Protein AF-X0SWK0-F1 (afdb_monomer)

Secondary structure (DSSP, 8-state):
----------B---GGGSSS-PEEEE-SS-TT-EEEE-TTS-EEEEPBSS--SS------------TTHHHHHHHHH-------TT-SHHHHHHHHHHHHTS-S-SSHHHHHHHHHHHHHH----HHHHHHHHHHHHHHH-TT--HHHHHHHHHHHHHH---

Nearest PDB structures (foldseek):
  3fpu-assembly1_B  TM=3.105E-01  e=7.445E+00  Homo sapiens

pLDDT: mean 70.03, std 15.37, range [30.55, 89.81]

Structure (mmCIF, N/CA/C/O backbone):
data_AF-X0SWK0-F1
#
_entry.id   AF-X0SWK0-F1
#
loop_
_atom_site.group_PDB
_atom_site.id
_atom_site.type_symbol
_atom_site.label_atom_id
_atom_site.label_alt_id
_atom_site.label_comp_id
_atom_site.label_asym_id
_atom_site.label_entity_id
_atom_site.label_seq_id
_atom_site.pdbx_PDB_ins_code
_atom_site.Cartn_x
_atom_site.Cartn_y
_atom_site.Cartn_z
_atom_site.occupancy
_atom_site.B_iso_or_equiv
_atom_site.auth_seq_id
_atom_site.auth_comp_id
_atom_site.auth_asym_id
_atom_site.auth_atom_id
_atom_site.pdbx_PDB_model_num
ATOM 1 N N . GLY A 1 1 ? 47.632 19.222 -29.794 1.00 33.34 1 GLY A N 1
ATOM 2 C CA . GLY A 1 1 ? 46.436 18.366 -29.851 1.00 33.34 1 GLY A CA 1
ATOM 3 C C . GLY A 1 1 ? 45.983 18.104 -28.437 1.00 33.34 1 GLY A C 1
ATOM 4 O O . GLY A 1 1 ? 46.762 17.556 -27.674 1.00 33.34 1 GLY A O 1
ATOM 5 N N . LEU A 1 2 ? 44.797 18.579 -28.063 1.00 31.80 2 LEU A N 1
ATOM 6 C CA . LEU A 1 2 ? 44.220 18.406 -26.728 1.00 31.80 2 LEU A CA 1
ATOM 7 C C . LEU A 1 2 ? 43.102 17.363 -26.832 1.00 31.80 2 LEU A C 1
ATOM 9 O O . LEU A 1 2 ? 42.040 17.650 -27.375 1.00 31.80 2 LEU A O 1
ATOM 13 N N . ASN A 1 3 ? 43.377 16.149 -26.354 1.00 34.09 3 ASN A N 1
ATOM 14 C CA . ASN A 1 3 ? 42.394 15.078 -26.212 1.00 34.09 3 ASN A CA 1
ATOM 15 C C . ASN A 1 3 ? 41.565 15.332 -24.943 1.00 34.09 3 ASN A C 1
ATOM 17 O O . ASN A 1 3 ? 42.097 15.286 -23.836 1.00 34.09 3 ASN A O 1
ATOM 21 N N . SER A 1 4 ? 40.271 15.615 -25.103 1.00 31.50 4 SER A N 1
ATOM 22 C CA . SER A 1 4 ? 39.288 15.569 -24.012 1.00 31.50 4 SER A CA 1
ATOM 23 C C . SER A 1 4 ? 38.751 14.137 -23.850 1.00 31.50 4 SER A C 1
ATOM 25 O O . SER A 1 4 ? 38.487 13.500 -24.866 1.00 31.50 4 SER A O 1
ATOM 27 N N . PRO A 1 5 ? 38.520 13.634 -22.621 1.00 38.56 5 PRO A N 1
ATOM 28 C CA . PRO A 1 5 ? 38.176 12.231 -22.356 1.00 38.56 5 PRO A CA 1
ATOM 29 C C . PRO A 1 5 ? 36.666 11.934 -22.422 1.00 38.56 5 PRO A C 1
ATOM 31 O 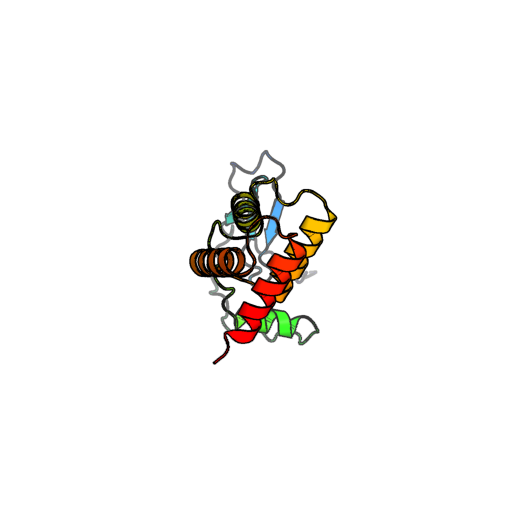O . PRO A 1 5 ? 36.200 10.955 -21.849 1.00 38.56 5 PRO A O 1
ATOM 34 N N . PHE A 1 6 ? 35.875 12.776 -23.089 1.00 39.69 6 PHE A N 1
ATOM 35 C CA . PHE A 1 6 ? 34.457 12.498 -23.298 1.00 39.69 6 PHE A CA 1
ATOM 36 C C . PHE A 1 6 ? 34.298 11.788 -24.633 1.00 39.69 6 PHE A C 1
ATOM 38 O O . PHE A 1 6 ? 34.250 12.441 -25.678 1.00 39.69 6 PHE A O 1
ATOM 45 N N . ASP A 1 7 ? 34.207 10.464 -24.585 1.00 47.84 7 ASP A N 1
ATOM 46 C CA . ASP A 1 7 ? 33.627 9.684 -25.670 1.00 47.84 7 ASP A CA 1
ATOM 47 C C . ASP A 1 7 ? 32.182 10.173 -25.847 1.00 47.84 7 ASP A C 1
ATOM 49 O O . ASP A 1 7 ? 31.281 9.883 -25.053 1.00 47.84 7 ASP A O 1
ATOM 53 N N . LYS A 1 8 ? 31.980 11.086 -26.800 1.00 55.31 8 LYS A N 1
ATOM 54 C CA . LYS A 1 8 ? 30.693 11.750 -27.011 1.00 55.31 8 LYS A CA 1
ATOM 55 C C . LYS A 1 8 ? 29.764 10.756 -27.690 1.00 55.31 8 LYS A C 1
ATOM 57 O O . LYS A 1 8 ? 29.696 10.709 -28.914 1.00 55.31 8 LYS A O 1
ATOM 62 N N . THR A 1 9 ? 29.022 9.991 -26.895 1.00 58.91 9 THR A N 1
ATOM 63 C CA . THR A 1 9 ? 27.891 9.216 -27.408 1.00 58.91 9 THR A CA 1
ATOM 64 C C . THR A 1 9 ? 26.856 10.195 -27.963 1.00 58.91 9 THR A C 1
ATOM 66 O O . THR A 1 9 ? 26.257 10.983 -27.230 1.00 58.91 9 THR A O 1
ATOM 69 N N . LEU A 1 10 ? 26.703 10.209 -29.288 1.00 66.25 10 LEU A N 1
ATOM 70 C CA . LEU A 1 10 ? 25.779 11.096 -29.988 1.00 66.25 10 LEU A CA 1
ATOM 71 C C . LEU A 1 10 ? 24.444 10.381 -30.180 1.00 66.25 10 LEU A C 1
ATOM 73 O O . LEU A 1 10 ? 24.395 9.286 -30.735 1.00 66.25 10 LEU A O 1
ATOM 77 N N . PHE A 1 11 ? 23.355 11.030 -29.783 1.00 64.50 11 PHE A N 1
ATOM 78 C CA . PHE A 1 11 ? 21.995 10.520 -29.943 1.00 64.50 11 PHE A CA 1
ATOM 79 C C . PHE A 1 11 ? 21.250 11.305 -31.016 1.00 64.50 11 PHE A C 1
ATOM 81 O O . PHE A 1 11 ? 21.353 12.533 -31.101 1.00 64.50 11 PHE A O 1
ATOM 88 N N . ARG A 1 12 ? 20.485 10.603 -31.854 1.00 63.78 12 ARG A N 1
ATOM 89 C CA . ARG A 1 12 ? 19.704 11.223 -32.920 1.00 63.78 12 ARG A CA 1
ATOM 90 C C . ARG A 1 12 ? 18.349 11.631 -32.371 1.00 63.78 12 ARG A C 1
ATOM 92 O O . ARG A 1 12 ? 17.453 10.809 -32.202 1.00 63.78 12 ARG A O 1
ATOM 99 N N . VAL A 1 13 ? 18.179 12.929 -32.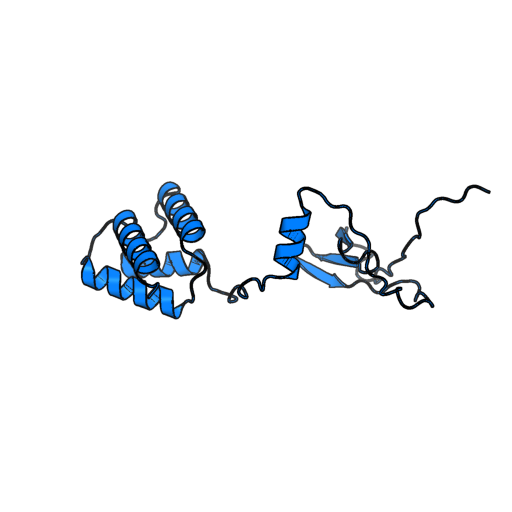159 1.00 63.00 13 VAL A N 1
ATOM 100 C CA . VAL A 1 13 ? 16.875 13.504 -31.826 1.00 63.00 13 VAL A CA 1
ATOM 101 C C . VAL A 1 13 ? 16.015 13.544 -33.092 1.00 63.00 13 VAL A C 1
ATOM 103 O O . VAL A 1 13 ? 16.398 14.131 -34.107 1.00 63.00 13 VAL A O 1
ATOM 106 N N . LEU A 1 14 ? 14.856 12.883 -33.058 1.00 62.72 14 LEU A N 1
ATOM 107 C CA . LEU A 1 14 ? 13.897 12.889 -34.166 1.00 62.72 14 LEU A CA 1
ATOM 108 C C . LEU A 1 14 ? 13.385 14.316 -34.418 1.00 62.72 14 LEU A C 1
ATOM 110 O O . LEU A 1 14 ? 13.149 15.069 -33.476 1.00 62.72 14 LEU A O 1
ATOM 114 N N . LYS A 1 15 ? 13.155 14.677 -35.691 1.00 62.94 15 LYS A N 1
ATOM 115 C CA . LYS A 1 15 ? 12.742 16.040 -36.090 1.00 62.94 15 LYS A CA 1
ATOM 116 C C . LYS A 1 15 ? 11.482 16.537 -35.369 1.00 62.94 15 LYS A C 1
ATOM 118 O O . LYS A 1 15 ? 11.360 17.729 -35.113 1.00 62.94 15 LYS A O 1
ATOM 123 N N . GLN A 1 16 ? 10.593 15.620 -34.988 1.00 64.94 16 GLN A N 1
ATOM 124 C CA . GLN A 1 16 ? 9.379 15.891 -34.208 1.00 64.94 16 GLN A CA 1
ATOM 125 C C . GLN A 1 16 ? 9.644 16.482 -32.808 1.00 64.94 16 GLN A C 1
ATOM 127 O O . GLN A 1 16 ? 8.746 17.054 -32.202 1.00 64.94 16 GLN A O 1
ATOM 132 N N . TYR A 1 17 ? 10.880 16.383 -32.312 1.00 61.06 17 TYR A N 1
ATOM 133 C CA . TYR A 1 17 ? 11.306 16.859 -30.996 1.00 61.06 17 TYR A CA 1
ATOM 134 C C . TYR A 1 17 ? 12.260 18.064 -31.058 1.00 61.06 17 TYR A C 1
ATOM 136 O O . TYR A 1 17 ? 12.816 18.443 -30.034 1.00 61.06 17 TYR A O 1
ATOM 144 N N . LEU A 1 18 ? 12.446 18.682 -32.234 1.00 58.28 18 LEU A N 1
ATOM 145 C CA . LEU A 1 18 ? 13.312 19.861 -32.409 1.00 58.28 18 LEU A CA 1
ATOM 146 C C . LEU A 1 18 ? 12.663 21.186 -31.967 1.00 58.28 18 LEU A C 1
ATOM 148 O O . LEU A 1 18 ? 13.380 22.137 -31.676 1.00 58.28 18 LEU A O 1
ATOM 152 N N . ALA A 1 19 ? 11.329 21.267 -31.948 1.00 54.88 19 ALA A N 1
ATOM 153 C CA . ALA A 1 19 ? 10.586 22.498 -31.656 1.00 54.88 19 ALA A CA 1
ATOM 154 C C . ALA A 1 19 ? 10.174 22.680 -30.175 1.00 54.88 19 ALA A C 1
ATOM 156 O O . ALA A 1 19 ? 10.233 23.812 -29.689 1.00 54.88 19 ALA A O 1
ATOM 157 N N . PRO A 1 20 ? 9.776 21.638 -29.415 1.00 61.81 20 PRO A N 1
ATOM 158 C CA . PRO A 1 20 ? 9.547 21.792 -27.978 1.00 61.81 20 PRO A CA 1
ATOM 159 C C . PRO A 1 20 ? 10.859 21.699 -27.172 1.00 61.81 20 PRO A C 1
ATOM 161 O O . PRO A 1 20 ? 11.781 20.979 -27.543 1.00 61.81 20 PRO A O 1
ATOM 164 N N . LYS A 1 21 ? 10.944 22.385 -26.018 1.00 58.75 21 LYS A N 1
ATOM 165 C CA . LYS A 1 21 ? 12.010 22.149 -25.022 1.00 58.75 21 LYS A CA 1
ATOM 166 C C . LYS A 1 21 ? 11.836 20.747 -24.432 1.00 58.75 21 LYS A C 1
ATOM 168 O O . LYS A 1 21 ? 11.026 20.551 -23.529 1.00 58.75 21 LYS A O 1
ATOM 173 N N . VAL A 1 22 ? 12.588 19.781 -24.944 1.00 65.38 22 VAL A N 1
ATOM 174 C CA . VAL A 1 22 ? 12.552 18.390 -24.483 1.00 65.38 22 VAL A CA 1
ATOM 175 C C . VAL A 1 22 ? 13.644 18.143 -23.445 1.00 65.38 22 VAL A C 1
ATOM 177 O O . VAL A 1 22 ? 14.771 18.614 -23.592 1.00 65.38 22 VAL A O 1
ATOM 180 N N . ARG A 1 23 ? 13.316 17.408 -22.377 1.00 66.38 23 ARG A N 1
ATOM 181 C CA . ARG A 1 23 ? 14.301 16.962 -21.385 1.00 66.38 23 ARG A CA 1
ATOM 182 C C . ARG A 1 23 ? 14.843 15.604 -21.810 1.00 66.38 23 ARG A C 1
ATOM 184 O O . ARG A 1 23 ? 14.071 14.667 -21.985 1.00 66.38 23 ARG A O 1
ATOM 191 N N . VAL A 1 24 ? 16.156 15.507 -21.974 1.00 68.44 24 VAL A N 1
ATOM 192 C CA . VAL A 1 24 ? 16.845 14.246 -22.268 1.00 68.44 24 VAL A CA 1
ATOM 193 C C . VAL A 1 24 ? 17.435 13.709 -20.971 1.00 68.44 24 VAL A C 1
ATOM 195 O O . VAL A 1 24 ? 17.999 14.472 -20.187 1.00 68.44 24 VAL A O 1
ATOM 198 N N . THR A 1 25 ? 17.291 12.411 -20.740 1.00 68.12 25 THR A N 1
ATOM 199 C CA . THR A 1 25 ? 17.871 11.704 -19.596 1.00 68.12 25 THR A CA 1
ATOM 200 C C . THR A 1 25 ? 18.698 10.536 -20.105 1.00 68.12 25 THR A C 1
ATOM 202 O O . THR A 1 25 ? 18.231 9.787 -20.959 1.00 68.12 25 THR A O 1
ATOM 205 N N . ILE A 1 26 ? 19.917 10.395 -19.595 1.00 69.00 26 ILE A N 1
ATOM 206 C CA . ILE A 1 26 ? 20.808 9.270 -19.893 1.00 69.00 26 ILE A CA 1
ATOM 207 C C . ILE A 1 26 ? 20.587 8.219 -18.808 1.00 69.00 26 ILE A C 1
ATOM 209 O O . ILE A 1 26 ? 20.412 8.589 -17.643 1.00 69.00 26 ILE A O 1
ATOM 213 N N . ASP A 1 27 ? 20.551 6.947 -19.189 1.00 65.00 27 ASP A N 1
ATOM 214 C CA . ASP A 1 27 ? 20.510 5.856 -18.224 1.00 65.00 27 ASP A CA 1
ATOM 215 C C . ASP A 1 27 ? 21.818 5.850 -17.404 1.00 65.00 27 ASP A C 1
ATOM 217 O O . ASP A 1 27 ? 22.908 5.822 -17.983 1.00 65.00 27 ASP A O 1
ATOM 221 N N . PRO A 1 28 ? 21.754 5.939 -16.064 1.00 58.84 28 PRO A N 1
ATOM 222 C CA . PRO A 1 28 ? 22.950 5.893 -15.231 1.00 58.84 28 PRO A CA 1
ATOM 223 C C . PRO A 1 28 ? 23.671 4.532 -15.269 1.00 58.84 28 PRO A C 1
ATOM 225 O O . PRO A 1 28 ? 24.883 4.504 -15.045 1.00 58.84 28 PRO A O 1
ATOM 228 N N . GLU A 1 29 ? 22.966 3.429 -15.555 1.00 60.38 29 GLU A N 1
ATOM 229 C CA . GLU A 1 29 ? 23.549 2.082 -15.671 1.00 60.38 29 GLU A CA 1
ATOM 230 C C . GLU A 1 29 ? 24.217 1.889 -17.043 1.00 60.38 29 GLU A C 1
ATOM 232 O O . GLU A 1 29 ? 25.322 1.343 -17.123 1.00 60.38 29 GLU A O 1
ATOM 237 N N . ASP A 1 30 ? 23.592 2.402 -18.110 1.00 64.75 30 ASP A N 1
ATOM 238 C CA . ASP A 1 30 ? 24.105 2.342 -19.482 1.00 64.75 30 ASP A CA 1
ATOM 239 C C . ASP A 1 30 ? 24.217 3.738 -20.130 1.00 64.75 30 ASP A C 1
ATOM 241 O O . ASP A 1 30 ? 23.264 4.239 -20.736 1.00 64.75 30 ASP A O 1
ATOM 245 N N . PRO A 1 31 ? 25.413 4.355 -20.102 1.00 65.31 31 PRO A N 1
ATOM 246 C CA . PRO A 1 31 ? 25.663 5.652 -20.728 1.00 65.31 31 PRO A CA 1
ATOM 247 C C . PRO A 1 31 ? 25.383 5.696 -22.240 1.00 65.31 31 PRO A C 1
ATOM 249 O O . PRO A 1 31 ? 25.324 6.787 -22.817 1.00 65.31 31 PRO A O 1
ATOM 252 N N . HIS A 1 32 ? 25.227 4.539 -22.895 1.00 63.78 32 HIS A N 1
ATOM 253 C CA . HIS A 1 32 ? 24.894 4.429 -24.314 1.00 63.78 32 HIS A CA 1
ATOM 254 C C . HIS A 1 32 ? 23.391 4.393 -24.594 1.00 63.78 32 HIS A C 1
ATOM 256 O O . HIS A 1 32 ? 22.989 4.393 -25.760 1.00 63.78 32 HIS A O 1
ATOM 262 N N . THR A 1 33 ? 22.564 4.451 -23.552 1.00 64.00 33 THR A N 1
ATOM 263 C CA . THR A 1 33 ? 21.111 4.492 -23.661 1.00 64.00 33 THR A CA 1
ATOM 264 C C . THR A 1 33 ? 20.592 5.841 -23.162 1.00 64.00 33 THR A C 1
ATOM 266 O O . THR A 1 33 ? 20.760 6.223 -22.005 1.00 64.00 33 THR A O 1
ATOM 269 N N . ALA A 1 34 ? 19.945 6.602 -24.049 1.00 69.62 34 ALA A N 1
ATOM 270 C CA . ALA A 1 34 ? 19.311 7.871 -23.700 1.00 69.62 34 ALA A CA 1
ATOM 271 C C . ALA A 1 34 ? 17.820 7.848 -24.016 1.00 69.62 34 ALA A C 1
ATOM 273 O O . ALA A 1 34 ? 17.367 7.236 -24.982 1.00 69.62 34 ALA A O 1
ATOM 274 N N . PHE A 1 35 ? 17.061 8.588 -23.218 1.00 74.12 35 PHE A N 1
ATOM 275 C CA . PHE A 1 35 ? 15.618 8.712 -23.330 1.00 74.12 35 PHE A CA 1
ATOM 276 C C . PHE A 1 35 ? 15.211 10.179 -23.431 1.00 74.12 35 PHE A C 1
ATOM 278 O O . PHE A 1 35 ? 15.793 11.067 -22.804 1.00 74.12 35 PHE A O 1
ATOM 285 N N . ILE A 1 36 ? 14.154 10.431 -24.193 1.00 74.19 36 ILE A N 1
ATOM 286 C CA . ILE A 1 36 ? 13.375 11.659 -24.111 1.00 74.19 36 ILE A CA 1
ATOM 287 C C . ILE A 1 36 ? 12.347 11.500 -22.993 1.00 74.19 36 ILE A C 1
ATOM 289 O O . ILE A 1 36 ? 11.496 10.612 -23.050 1.00 74.19 36 ILE A O 1
ATOM 293 N N . LYS A 1 37 ? 12.381 12.409 -22.018 1.00 71.44 37 LYS A N 1
ATOM 294 C CA . LYS A 1 37 ? 11.358 12.544 -20.984 1.00 71.44 37 LYS A CA 1
ATOM 295 C C . LYS A 1 37 ? 10.285 13.526 -21.439 1.00 71.44 37 LYS A C 1
ATOM 297 O O . LYS A 1 37 ? 10.523 14.734 -21.535 1.00 71.44 37 LYS A O 1
ATOM 302 N N . HIS A 1 38 ? 9.094 13.000 -21.691 1.00 69.56 38 HIS A N 1
ATOM 303 C CA . HIS A 1 38 ? 7.911 13.793 -22.001 1.00 69.56 38 HIS A CA 1
ATOM 304 C C . HIS A 1 38 ? 7.271 14.364 -20.722 1.00 69.56 38 HIS A C 1
ATOM 306 O O . HIS A 1 38 ? 7.500 13.882 -19.611 1.00 69.56 38 HIS A O 1
ATOM 312 N N . THR A 1 39 ? 6.447 15.404 -20.868 1.00 60.97 39 THR A N 1
ATOM 313 C CA . THR A 1 39 ? 5.715 16.047 -19.758 1.00 60.97 39 THR A CA 1
ATOM 314 C C . THR A 1 39 ? 4.662 15.140 -19.115 1.00 60.97 39 THR A C 1
ATOM 316 O O . THR A 1 39 ? 4.301 15.357 -17.965 1.00 60.97 39 THR A O 1
ATOM 319 N N . ASN A 1 40 ? 4.213 14.104 -19.824 1.00 66.38 40 ASN A N 1
ATOM 320 C CA . ASN A 1 40 ? 3.285 13.069 -19.358 1.00 66.38 40 ASN A CA 1
ATOM 321 C C . ASN A 1 40 ? 4.002 11.860 -18.719 1.00 66.38 40 ASN A C 1
ATOM 323 O O . ASN A 1 40 ? 3.441 10.768 -18.674 1.00 66.38 40 ASN A O 1
ATOM 327 N N . SER A 1 41 ? 5.263 12.021 -18.305 1.00 60.38 41 SER A N 1
ATOM 328 C CA . SER A 1 41 ? 6.098 10.960 -17.719 1.00 60.38 41 SER A CA 1
ATOM 329 C C . SER A 1 41 ? 6.407 9.773 -18.643 1.00 60.38 41 SER A C 1
ATOM 331 O O . SER A 1 41 ? 6.992 8.795 -18.190 1.00 60.38 41 SER A O 1
ATOM 333 N N . THR A 1 42 ? 6.078 9.848 -19.938 1.00 65.69 42 THR A N 1
ATOM 334 C CA . THR A 1 42 ? 6.470 8.823 -20.917 1.00 65.69 42 THR A CA 1
ATOM 335 C C . THR A 1 42 ? 7.949 8.980 -21.280 1.00 65.69 42 THR A C 1
ATOM 337 O O . THR A 1 42 ? 8.433 10.102 -21.468 1.00 65.69 42 THR A O 1
ATOM 340 N N . LEU A 1 43 ? 8.667 7.859 -21.376 1.00 68.69 43 LEU A N 1
ATOM 341 C CA . LEU A 1 43 ? 10.062 7.798 -21.809 1.00 68.69 43 LEU A CA 1
ATOM 342 C C . LEU A 1 43 ? 10.124 7.218 -23.221 1.00 68.69 43 LEU A C 1
ATOM 344 O O . LEU A 1 43 ? 9.724 6.078 -23.438 1.00 68.69 43 LEU A O 1
ATOM 348 N N . THR A 1 44 ? 10.636 7.994 -24.175 1.00 69.25 44 THR A N 1
ATOM 349 C CA . THR A 1 44 ? 10.853 7.515 -25.548 1.00 69.25 44 THR A CA 1
ATOM 350 C C . THR A 1 44 ? 12.349 7.286 -25.762 1.00 69.25 44 THR A C 1
ATOM 352 O O . THR A 1 44 ? 13.111 8.246 -25.611 1.00 69.25 44 THR A O 1
ATOM 355 N N . PRO A 1 45 ? 12.805 6.066 -26.103 1.00 71.12 45 PRO A N 1
ATOM 356 C CA . PRO A 1 45 ? 14.222 5.798 -26.325 1.00 71.12 45 PRO A CA 1
ATOM 357 C C . PRO A 1 45 ? 14.742 6.584 -27.530 1.00 71.12 45 PRO A C 1
ATOM 359 O O . PRO A 1 45 ? 14.087 6.676 -28.573 1.00 71.12 45 PRO A O 1
ATOM 362 N N . LEU A 1 46 ? 15.930 7.164 -27.381 1.00 66.81 46 LEU A N 1
ATOM 363 C CA . LEU A 1 46 ? 16.630 7.850 -28.453 1.00 66.81 46 LEU A CA 1
ATOM 364 C C . LEU A 1 46 ? 17.538 6.867 -29.191 1.00 66.81 46 LEU A C 1
ATOM 366 O O . LEU A 1 46 ? 18.417 6.269 -28.570 1.00 66.81 46 LEU A O 1
ATOM 3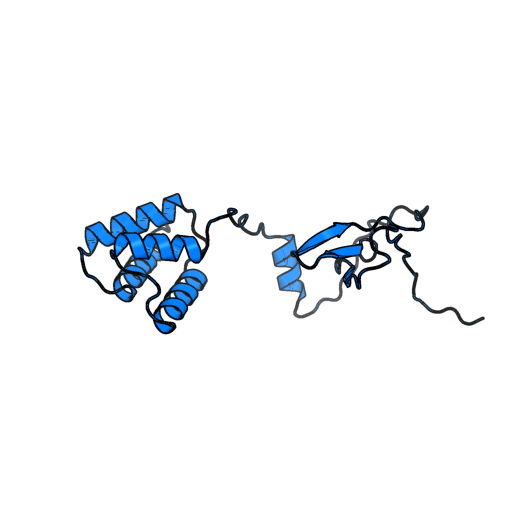70 N N . PRO A 1 47 ? 17.397 6.735 -30.518 1.00 64.12 47 PRO A N 1
ATOM 371 C CA . PRO A 1 47 ? 18.355 5.969 -31.292 1.00 64.12 47 PRO A CA 1
ATOM 372 C C . PRO A 1 47 ? 19.717 6.674 -31.283 1.00 64.12 47 PRO A C 1
ATOM 374 O O . PRO A 1 47 ? 19.804 7.902 -31.393 1.00 64.12 47 PRO A O 1
ATOM 377 N N . LEU A 1 48 ? 20.791 5.894 -31.195 1.00 59.78 48 LEU A N 1
ATOM 378 C CA . LEU A 1 48 ? 22.155 6.392 -31.365 1.00 59.78 48 LEU A CA 1
ATOM 379 C C . LEU A 1 48 ? 22.316 7.014 -32.764 1.00 59.78 48 LEU A C 1
ATOM 381 O O . LEU A 1 48 ? 21.854 6.466 -33.765 1.00 59.78 48 LEU A O 1
ATOM 385 N N . ALA A 1 49 ? 22.942 8.190 -32.837 1.00 56.12 49 ALA A N 1
ATOM 386 C CA . ALA A 1 49 ? 23.199 8.897 -34.096 1.00 56.12 49 ALA A CA 1
ATOM 387 C C . ALA A 1 49 ? 24.334 8.268 -34.903 1.00 56.12 49 ALA A C 1
ATOM 389 O O . ALA A 1 49 ? 24.367 8.400 -36.124 1.00 56.12 49 ALA A O 1
ATOM 390 N N . VAL A 1 50 ? 25.245 7.591 -34.214 1.00 54.81 50 VAL A N 1
ATOM 391 C CA . VAL A 1 50 ? 26.336 6.823 -34.799 1.00 54.81 50 VAL A CA 1
ATOM 392 C C . VAL A 1 50 ? 26.174 5.416 -34.260 1.00 54.81 50 VAL A C 1
ATOM 394 O O . VAL A 1 50 ? 26.114 5.243 -33.049 1.00 54.81 50 VAL A O 1
ATOM 397 N N . THR A 1 51 ? 26.056 4.420 -35.133 1.00 53.88 51 THR A N 1
ATOM 398 C CA . THR A 1 51 ? 26.100 3.019 -34.711 1.00 53.88 51 THR A CA 1
ATOM 399 C C . THR A 1 51 ? 27.552 2.715 -34.347 1.00 53.88 51 THR A C 1
ATOM 401 O O . THR A 1 51 ? 28.391 2.726 -35.251 1.00 53.88 51 THR A O 1
ATOM 404 N N . PRO A 1 52 ? 27.907 2.517 -33.065 1.00 53.41 52 PRO A N 1
ATOM 405 C CA . PRO A 1 52 ? 29.270 2.142 -32.735 1.00 53.41 52 PRO A CA 1
ATOM 406 C C . PRO A 1 52 ? 29.542 0.757 -33.336 1.00 53.41 52 PRO A C 1
ATOM 408 O O . PRO A 1 52 ? 28.801 -0.193 -33.100 1.00 53.41 52 PRO A O 1
ATOM 411 N N . THR A 1 53 ? 30.595 0.642 -34.147 1.00 48.59 53 THR A N 1
ATOM 412 C CA . THR A 1 53 ? 31.029 -0.621 -34.780 1.00 48.59 53 THR A CA 1
ATOM 413 C C . THR A 1 53 ? 31.536 -1.642 -33.752 1.00 48.59 53 THR A C 1
ATOM 415 O O . THR A 1 53 ? 31.761 -2.803 -34.078 1.00 48.59 53 THR A O 1
ATOM 418 N N . GLN A 1 54 ? 31.725 -1.215 -32.503 1.00 48.53 54 GLN A N 1
ATOM 419 C CA . GLN A 1 54 ? 32.128 -2.053 -31.386 1.00 48.53 54 GLN A CA 1
ATOM 420 C C . GLN A 1 54 ? 30.901 -2.428 -30.558 1.00 48.53 54 GLN A C 1
ATOM 422 O O . GLN A 1 54 ? 30.260 -1.577 -29.943 1.00 48.53 54 GLN A O 1
ATOM 427 N N . THR A 1 55 ? 30.593 -3.724 -30.529 1.00 47.22 55 THR A N 1
ATOM 428 C CA . THR A 1 55 ? 29.778 -4.326 -29.471 1.00 47.22 55 THR A CA 1
ATOM 429 C C . THR A 1 55 ? 30.348 -3.894 -28.117 1.00 47.22 55 THR A C 1
ATOM 431 O O . THR A 1 55 ? 31.562 -4.033 -27.938 1.00 47.22 55 THR A O 1
ATOM 434 N N . PRO A 1 56 ? 29.525 -3.381 -27.181 1.00 49.78 56 PRO A N 1
ATOM 435 C CA . PRO A 1 56 ? 29.999 -2.998 -25.858 1.00 49.78 56 PRO A CA 1
ATOM 436 C C . PRO A 1 56 ? 30.695 -4.193 -25.218 1.00 49.78 56 PRO A C 1
ATOM 438 O O . PRO A 1 56 ? 30.148 -5.302 -25.209 1.00 49.78 56 PRO A O 1
ATOM 441 N N . ASP A 1 57 ? 31.911 -3.978 -24.730 1.00 49.44 57 ASP A N 1
ATOM 442 C CA . ASP A 1 57 ? 32.640 -4.999 -23.999 1.00 49.44 57 ASP A CA 1
ATOM 443 C C . ASP A 1 57 ? 31.834 -5.343 -22.737 1.00 49.44 57 ASP A C 1
ATOM 445 O O . ASP A 1 57 ? 31.637 -4.504 -21.860 1.00 49.44 57 ASP A O 1
ATOM 449 N N . LYS A 1 58 ? 31.309 -6.572 -22.670 1.00 48.84 58 LYS A N 1
ATOM 450 C CA . LYS A 1 58 ? 30.572 -7.115 -21.513 1.00 48.84 58 LYS A CA 1
ATOM 451 C C . LYS A 1 58 ? 31.525 -7.515 -20.379 1.00 48.84 58 LYS A C 1
ATOM 453 O O . LYS A 1 58 ? 31.216 -8.417 -19.598 1.00 48.84 58 LYS A O 1
ATOM 458 N N . SER A 1 59 ? 32.709 -6.917 -20.312 1.00 48.81 59 SER A N 1
ATOM 459 C CA . SER A 1 59 ? 33.624 -7.161 -19.210 1.00 48.81 59 SER A CA 1
ATOM 460 C C . SER A 1 59 ? 32.973 -6.672 -17.904 1.00 48.81 59 SER A C 1
ATOM 462 O O . SER A 1 59 ? 32.304 -5.634 -17.898 1.00 48.81 59 SER A O 1
ATOM 464 N N . PRO A 1 60 ? 33.086 -7.429 -16.793 1.00 52.66 60 PRO A N 1
ATOM 465 C CA . PRO A 1 60 ? 32.517 -7.024 -15.514 1.00 52.66 60 PRO A CA 1
ATOM 466 C C . PRO A 1 60 ? 33.063 -5.651 -15.124 1.00 52.66 60 PRO A C 1
ATOM 468 O O . PRO A 1 60 ? 34.260 -5.486 -14.880 1.00 52.66 60 PRO A O 1
ATOM 471 N N . ARG A 1 61 ? 32.183 -4.650 -15.104 1.00 56.97 61 ARG A N 1
ATOM 472 C CA . ARG A 1 61 ? 32.531 -3.289 -14.712 1.00 56.97 61 ARG A CA 1
ATOM 473 C C . ARG A 1 61 ? 32.948 -3.317 -13.244 1.00 56.97 61 ARG A C 1
ATOM 475 O O . ARG A 1 61 ? 32.174 -3.732 -12.387 1.00 56.97 61 ARG A O 1
ATOM 482 N N . VAL A 1 62 ? 34.177 -2.897 -12.950 1.00 58.69 62 VAL A N 1
ATOM 483 C CA . VAL A 1 62 ? 34.638 -2.736 -11.566 1.00 58.69 62 VAL A CA 1
ATOM 484 C C . VAL A 1 62 ? 33.984 -1.474 -11.015 1.00 58.69 62 VAL A C 1
ATOM 486 O O . VAL A 1 62 ? 34.387 -0.358 -11.346 1.00 58.69 62 VAL A O 1
ATOM 489 N N . GLU A 1 63 ? 32.926 -1.649 -10.233 1.00 63.06 63 GLU A N 1
ATOM 490 C CA . GLU A 1 63 ? 32.186 -0.538 -9.646 1.00 63.06 63 GLU A CA 1
ATOM 491 C C . GLU A 1 63 ? 32.831 -0.062 -8.340 1.00 63.06 63 GLU A C 1
ATOM 493 O O . GLU A 1 63 ? 33.333 -0.872 -7.554 1.00 63.06 63 GLU A O 1
ATOM 498 N N . PRO A 1 64 ? 32.849 1.258 -8.090 1.00 62.28 64 PRO A N 1
ATOM 499 C CA . PRO A 1 64 ? 33.360 1.791 -6.841 1.00 62.28 64 PRO A CA 1
ATOM 500 C C . PRO A 1 64 ? 32.447 1.370 -5.688 1.00 62.28 64 PRO A C 1
ATOM 502 O O . PRO A 1 64 ? 31.273 1.735 -5.640 1.00 62.28 64 PRO A O 1
ATOM 505 N N . VAL A 1 65 ? 33.013 0.636 -4.731 1.00 69.75 65 VAL A N 1
ATOM 506 C CA . VAL A 1 65 ? 32.314 0.251 -3.504 1.00 69.75 65 VAL A CA 1
ATOM 507 C C . VAL A 1 65 ? 32.094 1.499 -2.654 1.00 69.75 65 VAL A C 1
ATOM 509 O O . VAL A 1 65 ? 33.027 2.076 -2.097 1.00 69.75 65 VAL A O 1
ATOM 512 N N . GLY A 1 66 ? 30.842 1.926 -2.567 1.00 78.25 66 GLY A N 1
ATOM 513 C CA . GLY A 1 66 ? 30.392 3.037 -1.742 1.00 78.25 66 GLY A CA 1
ATOM 514 C C . GLY A 1 66 ? 29.121 2.727 -0.946 1.00 78.25 66 GLY A C 1
ATOM 515 O O . GLY A 1 66 ? 28.571 1.627 -1.032 1.00 78.25 66 GLY A O 1
ATOM 516 N N . PRO A 1 67 ? 28.599 3.715 -0.202 1.00 74.75 67 PRO A N 1
ATOM 517 C CA . PRO A 1 67 ? 27.400 3.560 0.629 1.00 74.75 67 PRO A CA 1
ATOM 518 C C . PRO A 1 67 ? 26.137 3.154 -0.146 1.00 74.75 67 PRO A C 1
ATOM 520 O O . PRO A 1 67 ? 25.184 2.664 0.447 1.00 74.75 67 PRO A O 1
ATOM 523 N N . LEU A 1 68 ? 26.125 3.370 -1.466 1.00 73.19 68 LEU A N 1
ATOM 524 C CA . LEU A 1 68 ? 25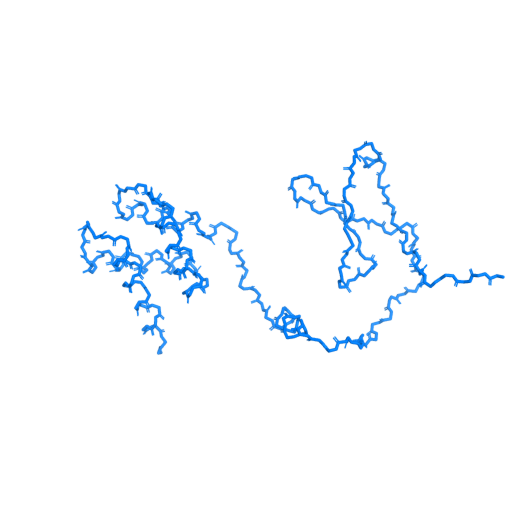.002 3.060 -2.354 1.00 73.19 68 LEU A CA 1
ATOM 525 C C . LEU A 1 68 ? 25.097 1.671 -3.007 1.00 73.19 68 LEU A C 1
ATOM 527 O O . LEU A 1 68 ? 24.100 1.196 -3.537 1.00 73.19 68 LEU A O 1
ATOM 531 N N . THR A 1 69 ? 26.250 0.999 -2.929 1.00 76.50 69 THR A N 1
ATOM 532 C CA . THR A 1 69 ? 26.451 -0.359 -3.480 1.00 76.50 69 THR A CA 1
ATOM 533 C C . THR A 1 69 ? 25.449 -1.366 -2.918 1.00 76.50 69 THR A C 1
ATOM 535 O O . THR A 1 69 ? 24.838 -2.065 -3.709 1.00 76.50 69 THR A O 1
ATOM 538 N N . PRO A 1 70 ? 25.146 -1.391 -1.602 1.00 74.00 70 PRO A N 1
ATOM 539 C CA . PRO A 1 70 ? 24.157 -2.328 -1.066 1.00 74.00 70 PRO A CA 1
ATOM 540 C C . PRO A 1 70 ? 22.738 -2.098 -1.603 1.00 74.00 70 PRO A C 1
ATOM 542 O O . PRO A 1 70 ? 21.982 -3.049 -1.760 1.00 74.00 70 PRO A O 1
ATOM 545 N N . LEU A 1 71 ? 22.368 -0.843 -1.895 1.00 70.00 71 LEU A N 1
ATOM 546 C CA . LEU A 1 71 ? 21.084 -0.518 -2.528 1.00 70.00 71 LEU A CA 1
ATOM 547 C C . LEU A 1 71 ? 21.052 -0.976 -3.986 1.00 70.00 71 LEU A C 1
ATOM 549 O O . LEU A 1 71 ? 20.033 -1.484 -4.445 1.00 70.00 71 LEU A O 1
ATOM 553 N N . LEU A 1 72 ? 22.164 -0.803 -4.697 1.00 70.06 72 LEU A N 1
ATOM 554 C CA . LEU A 1 72 ? 22.330 -1.246 -6.076 1.00 70.06 72 LEU A CA 1
ATOM 555 C C . LEU A 1 72 ? 22.311 -2.779 -6.174 1.00 70.06 72 LEU A C 1
ATOM 557 O O . LEU A 1 72 ? 21.603 -3.329 -7.009 1.00 70.06 72 LEU A O 1
ATOM 561 N N . ASP A 1 73 ? 23.016 -3.466 -5.278 1.00 70.62 73 ASP A N 1
ATOM 562 C CA . ASP A 1 73 ? 23.056 -4.926 -5.182 1.00 70.62 73 ASP A CA 1
ATOM 563 C C . ASP A 1 73 ? 21.688 -5.490 -4.792 1.00 70.62 73 ASP A C 1
ATOM 565 O O . ASP A 1 73 ? 21.235 -6.475 -5.372 1.00 70.62 73 ASP A O 1
ATOM 569 N N . ALA A 1 74 ? 20.983 -4.831 -3.865 1.00 69.06 74 ALA A N 1
ATOM 570 C CA . ALA A 1 74 ? 19.603 -5.168 -3.541 1.00 69.06 74 ALA A CA 1
ATOM 571 C C . ALA A 1 74 ? 18.680 -4.951 -4.745 1.00 69.06 74 ALA A C 1
ATOM 573 O O . ALA A 1 74 ? 17.851 -5.799 -5.027 1.00 69.06 74 ALA A O 1
ATOM 574 N N . TYR A 1 75 ? 18.829 -3.870 -5.508 1.00 65.31 75 TYR A N 1
ATOM 575 C CA . TYR A 1 75 ? 18.054 -3.665 -6.734 1.00 65.31 75 TYR A CA 1
ATOM 576 C C . TYR A 1 75 ? 18.365 -4.720 -7.812 1.00 65.31 75 TYR A C 1
ATOM 578 O O . TYR A 1 75 ? 17.458 -5.225 -8.468 1.00 65.31 75 TYR A O 1
ATOM 586 N N . ARG A 1 76 ? 19.636 -5.107 -7.961 1.00 71.06 76 ARG A N 1
ATOM 587 C CA . ARG A 1 76 ? 20.093 -6.124 -8.921 1.00 71.06 76 ARG A CA 1
ATOM 588 C C . ARG A 1 76 ? 19.781 -7.564 -8.485 1.00 71.06 76 ARG A C 1
ATOM 590 O O . ARG A 1 76 ? 19.776 -8.454 -9.332 1.00 71.06 76 ARG A O 1
ATOM 597 N N . GLY A 1 77 ? 19.518 -7.797 -7.195 1.00 62.50 77 GLY A N 1
ATOM 598 C CA . GLY A 1 77 ? 19.232 -9.109 -6.595 1.00 62.50 77 GLY A CA 1
ATOM 599 C C . GLY A 1 77 ? 17.818 -9.289 -6.024 1.00 62.50 77 GLY A C 1
ATOM 600 O O . GLY A 1 77 ? 17.464 -10.400 -5.632 1.00 62.50 77 GLY A O 1
ATOM 601 N N . CYS A 1 78 ? 16.991 -8.243 -5.994 1.00 47.47 78 CYS A N 1
ATOM 602 C CA . CYS A 1 78 ? 15.607 -8.297 -5.530 1.00 47.47 78 CYS A CA 1
ATOM 603 C C . CYS A 1 78 ? 14.656 -8.005 -6.689 1.00 47.47 78 CYS A C 1
ATOM 605 O O . CYS A 1 78 ? 14.694 -6.941 -7.304 1.00 47.47 78 CYS A O 1
ATOM 607 N N . SER A 1 79 ? 13.713 -8.918 -6.922 1.00 49.81 79 SER A N 1
ATOM 608 C CA . SER A 1 79 ? 12.477 -8.544 -7.602 1.00 49.81 79 SER A CA 1
ATOM 609 C C . SER A 1 79 ? 11.756 -7.542 -6.711 1.00 49.81 79 SER A C 1
ATOM 611 O O . SER A 1 79 ? 11.293 -7.903 -5.628 1.00 49.81 79 SER A O 1
ATOM 613 N N . LEU A 1 80 ? 11.638 -6.290 -7.160 1.00 52.19 80 LEU A N 1
ATOM 614 C CA . LEU A 1 80 ? 10.535 -5.457 -6.695 1.00 52.1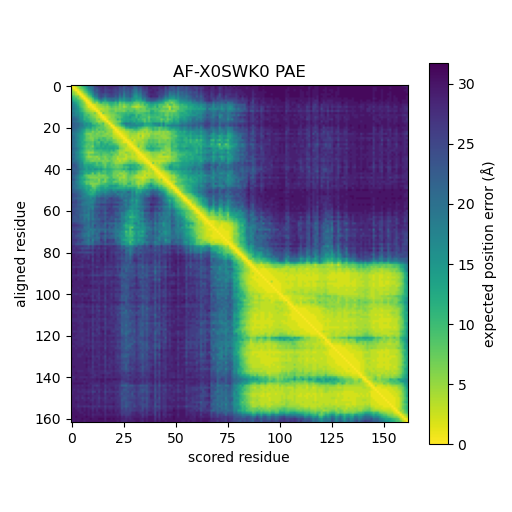9 80 LEU A CA 1
ATOM 615 C C . LEU A 1 80 ? 9.276 -6.310 -6.904 1.00 52.19 80 LEU A C 1
ATOM 617 O O . LEU A 1 80 ? 9.074 -6.757 -8.039 1.00 52.19 80 LEU A O 1
ATOM 621 N N . PRO A 1 81 ? 8.468 -6.610 -5.865 1.00 48.22 81 PRO A N 1
ATOM 622 C CA . PRO A 1 81 ? 7.163 -7.197 -6.111 1.00 48.22 81 PRO A CA 1
ATOM 623 C C . PRO A 1 81 ? 6.520 -6.270 -7.124 1.00 48.22 81 PRO A C 1
ATOM 625 O O . PRO A 1 81 ? 6.464 -5.060 -6.882 1.00 48.22 81 PRO A O 1
ATOM 628 N N . GLN A 1 82 ? 6.209 -6.816 -8.304 1.00 44.03 82 GLN A N 1
ATOM 629 C CA . GLN A 1 82 ? 5.683 -6.033 -9.407 1.00 44.03 82 GLN A CA 1
ATOM 630 C C . GLN A 1 82 ? 4.567 -5.199 -8.793 1.00 44.03 82 GLN A C 1
ATOM 632 O O . GLN A 1 82 ? 3.641 -5.779 -8.223 1.00 44.03 82 GLN A O 1
ATOM 637 N N . ALA A 1 83 ? 4.722 -3.870 -8.774 1.00 44.53 83 ALA A N 1
ATOM 638 C CA . ALA A 1 83 ? 3.660 -3.006 -8.298 1.00 44.53 83 ALA A CA 1
ATOM 639 C C . ALA A 1 83 ? 2.452 -3.423 -9.124 1.00 44.53 83 ALA A C 1
ATOM 641 O O . ALA A 1 83 ? 2.478 -3.272 -10.349 1.00 44.53 83 ALA A O 1
ATOM 642 N N . SER A 1 84 ? 1.481 -4.089 -8.492 1.00 45.25 84 SER A N 1
ATOM 643 C CA . SER A 1 84 ? 0.298 -4.518 -9.215 1.00 45.25 84 SER A CA 1
ATOM 644 C C . SER A 1 84 ? -0.305 -3.221 -9.719 1.00 45.25 84 SER A C 1
ATOM 646 O O . SER A 1 84 ? -0.582 -2.322 -8.920 1.00 45.25 84 SER A O 1
ATOM 648 N N . ALA A 1 85 ? -0.319 -3.040 -11.038 1.00 48.06 85 ALA A N 1
ATOM 649 C CA . ALA A 1 85 ? -0.763 -1.794 -11.630 1.00 48.06 85 ALA A CA 1
ATOM 650 C C . ALA A 1 85 ? -2.211 -1.573 -11.167 1.00 48.06 85 ALA A C 1
ATOM 652 O O . ALA A 1 85 ? -3.098 -2.312 -11.582 1.00 48.06 85 ALA A O 1
ATOM 653 N N . GLY A 1 86 ? -2.420 -0.613 -10.261 1.00 60.47 86 GLY A N 1
ATOM 654 C CA . GLY A 1 86 ? -3.724 -0.349 -9.646 1.00 60.47 86 GLY A CA 1
ATOM 655 C C . GLY A 1 86 ? -3.959 -0.940 -8.250 1.00 60.47 86 GLY A C 1
ATOM 656 O O . GLY A 1 86 ? -5.111 -1.150 -7.901 1.00 60.47 86 GLY A O 1
ATOM 657 N N . PHE A 1 87 ? -2.924 -1.238 -7.450 1.00 70.31 87 PHE A N 1
ATOM 658 C CA . PHE A 1 87 ? -3.117 -1.477 -6.012 1.00 70.31 87 PHE A CA 1
ATOM 659 C C . PHE A 1 87 ? -2.052 -0.793 -5.147 1.00 70.31 87 PHE A C 1
ATOM 661 O O . PHE A 1 87 ? -0.891 -1.202 -5.097 1.00 70.31 87 PHE A O 1
ATOM 668 N N . GLY A 1 88 ? -2.464 0.262 -4.451 1.00 77.06 88 GLY A N 1
ATOM 669 C CA . GLY A 1 88 ? -1.648 1.086 -3.577 1.00 77.06 88 GLY A CA 1
ATOM 670 C C . GLY A 1 88 ? -2.500 1.869 -2.578 1.00 77.06 88 GLY A C 1
ATOM 671 O O . GLY A 1 88 ? -3.554 1.422 -2.132 1.00 77.06 88 GLY A O 1
ATOM 672 N N . LEU A 1 89 ? -2.016 3.047 -2.177 1.00 82.81 89 LEU A N 1
ATOM 673 C CA . LEU A 1 89 ? -2.718 3.896 -1.207 1.00 82.81 89 LEU A CA 1
ATOM 674 C C . LEU A 1 89 ? -4.152 4.277 -1.619 1.00 82.81 89 LEU A C 1
ATOM 676 O O . LEU A 1 89 ? -5.008 4.239 -0.736 1.00 82.81 89 LEU A O 1
ATOM 680 N N . PRO A 1 90 ? -4.450 4.622 -2.890 1.00 84.31 90 PRO A N 1
ATOM 681 C CA . PRO A 1 90 ? -5.815 4.957 -3.296 1.00 84.31 90 PRO A CA 1
ATOM 682 C C . PRO A 1 90 ? -6.815 3.827 -3.016 1.00 84.31 90 PRO A C 1
ATOM 684 O O . PRO A 1 90 ? -7.844 4.057 -2.389 1.00 84.31 90 PRO A O 1
ATOM 687 N N . GLU A 1 91 ? -6.478 2.596 -3.387 1.00 87.44 91 GLU A N 1
ATOM 688 C CA . GLU A 1 91 ? -7.350 1.428 -3.239 1.00 87.44 91 GLU A CA 1
ATOM 689 C C . GLU A 1 91 ? -7.493 1.015 -1.769 1.00 87.44 91 GLU A C 1
ATOM 691 O O . GLU A 1 91 ? -8.567 0.620 -1.316 1.00 87.44 91 GLU A O 1
ATOM 696 N N . ILE A 1 92 ? -6.424 1.173 -0.984 1.00 87.81 92 ILE A N 1
ATOM 697 C CA . ILE A 1 92 ? -6.467 0.978 0.468 1.00 87.81 92 ILE A CA 1
ATOM 698 C C . ILE A 1 92 ? -7.427 1.984 1.119 1.00 87.81 92 ILE A C 1
ATOM 700 O O . ILE A 1 92 ? -8.202 1.618 2.007 1.00 87.81 92 ILE A O 1
ATOM 704 N N . TYR A 1 93 ? -7.404 3.246 0.682 1.00 89.81 93 TYR A N 1
ATOM 705 C CA . TYR A 1 93 ? -8.333 4.265 1.165 1.00 89.81 93 TYR A CA 1
ATOM 706 C C . TYR A 1 93 ? -9.778 3.952 0.791 1.00 89.81 93 TYR A C 1
ATOM 708 O O . TYR A 1 93 ? -10.646 4.058 1.657 1.00 89.81 93 TYR A O 1
ATOM 716 N N . GLU A 1 94 ? -10.034 3.507 -0.439 1.00 88.25 94 GLU A N 1
ATOM 717 C CA . GLU A 1 94 ? -11.365 3.059 -0.859 1.00 88.25 94 GLU A CA 1
ATOM 718 C C . GLU A 1 94 ? -11.859 1.882 -0.012 1.00 88.25 94 GLU A C 1
ATOM 720 O O . GLU A 1 94 ? -12.972 1.935 0.514 1.00 88.25 94 GLU A O 1
ATOM 725 N N . GLY A 1 95 ? -11.014 0.874 0.225 1.00 88.00 95 GLY A N 1
ATOM 726 C CA . GLY A 1 95 ? -11.351 -0.263 1.084 1.00 88.00 95 GLY A CA 1
ATOM 727 C C . GLY A 1 95 ? -11.756 0.175 2.493 1.00 88.00 95 GLY A C 1
ATOM 728 O O . GLY A 1 95 ? -12.802 -0.233 3.007 1.00 88.00 95 GLY A O 1
ATOM 729 N N . PHE A 1 96 ? -10.989 1.080 3.110 1.00 88.81 96 PHE A N 1
ATOM 730 C CA . PHE A 1 96 ? -11.357 1.641 4.411 1.00 88.81 96 PHE A CA 1
ATOM 731 C C . PHE A 1 96 ? -12.613 2.508 4.366 1.00 88.81 96 PHE A C 1
ATOM 733 O O . PHE A 1 96 ? -13.396 2.483 5.318 1.00 88.81 96 PHE A O 1
ATOM 740 N N . ALA A 1 97 ? -12.814 3.272 3.295 1.00 88.94 97 ALA A N 1
ATOM 741 C CA . ALA A 1 97 ? -13.979 4.128 3.145 1.00 88.94 97 ALA A CA 1
ATOM 742 C C . ALA A 1 97 ? -15.268 3.302 3.035 1.00 88.94 97 ALA A C 1
ATOM 744 O O . ALA A 1 97 ? -16.250 3.595 3.723 1.00 88.94 97 ALA A O 1
ATOM 745 N N . CYS A 1 98 ? -15.238 2.219 2.253 1.00 86.75 98 CYS A N 1
ATOM 746 C CA . CYS A 1 98 ? -16.323 1.246 2.154 1.00 86.75 98 CYS A CA 1
ATOM 747 C C . CYS A 1 98 ? -16.588 0.557 3.499 1.00 86.75 98 CYS A C 1
ATOM 749 O O . CYS A 1 98 ? -17.730 0.495 3.952 1.00 86.75 98 CYS A O 1
ATOM 751 N N . ALA A 1 99 ? -15.533 0.097 4.175 1.00 85.62 99 ALA A N 1
ATOM 752 C CA . ALA A 1 99 ? -15.618 -0.568 5.473 1.00 85.62 99 ALA A CA 1
ATOM 753 C C . ALA A 1 99 ? -16.237 0.303 6.578 1.00 85.62 99 ALA A C 1
ATOM 755 O O . ALA A 1 99 ? -17.034 -0.168 7.393 1.00 85.62 99 ALA A O 1
ATOM 756 N N . LEU A 1 100 ? -15.840 1.574 6.629 1.00 84.88 100 LEU A N 1
ATOM 757 C CA . LEU A 1 100 ? -16.253 2.522 7.663 1.00 84.88 100 LEU A CA 1
ATOM 758 C C . LEU A 1 100 ? -17.487 3.342 7.274 1.00 84.88 100 LEU A C 1
ATOM 760 O O . LEU A 1 100 ? -17.994 4.089 8.111 1.00 84.88 100 LEU A O 1
ATOM 764 N N . ASN A 1 101 ? -17.968 3.204 6.035 1.00 86.62 101 ASN A N 1
ATOM 765 C CA . ASN A 1 101 ? -19.054 3.991 5.452 1.00 86.62 101 ASN A CA 1
ATOM 766 C C . ASN A 1 101 ? -18.852 5.512 5.625 1.00 86.62 101 ASN A C 1
ATOM 768 O O . ASN A 1 101 ? -19.776 6.249 5.973 1.00 86.62 101 ASN A O 1
ATOM 772 N N . ARG A 1 102 ? -17.611 5.975 5.444 1.00 86.12 102 ARG A N 1
ATOM 773 C CA . ARG A 1 102 ? -17.207 7.388 5.529 1.00 86.12 102 ARG A CA 1
ATOM 774 C C . ARG A 1 102 ? -16.007 7.638 4.614 1.00 86.12 102 ARG A C 1
ATOM 776 O O . ARG A 1 102 ? -15.268 6.695 4.355 1.00 86.12 102 ARG A O 1
ATOM 783 N N . PRO A 1 103 ? -15.729 8.881 4.195 1.00 84.81 103 PRO A N 1
ATOM 784 C CA . PRO A 1 103 ? -14.486 9.177 3.494 1.00 84.81 103 PRO A CA 1
ATOM 785 C C . PRO A 1 103 ? -13.268 8.908 4.392 1.00 84.81 103 PRO A C 1
ATOM 787 O O . PRO A 1 103 ? -13.223 9.324 5.557 1.00 84.81 103 PRO A O 1
ATOM 790 N N . VAL A 1 104 ? -12.286 8.205 3.834 1.00 84.00 104 VAL A N 1
ATOM 791 C CA . VAL A 1 104 ? -10.976 7.936 4.431 1.00 84.00 104 VAL A CA 1
ATOM 792 C C . VAL A 1 104 ? -9.921 8.279 3.377 1.00 84.00 104 VAL A C 1
ATOM 794 O O . VAL A 1 104 ? -10.091 7.871 2.232 1.00 84.00 104 VAL A O 1
ATOM 797 N N . PRO A 1 105 ? -8.847 8.999 3.728 1.00 84.38 105 PRO A N 1
ATOM 798 C CA . PRO A 1 105 ? -8.619 9.670 5.007 1.00 84.38 105 PRO A CA 1
ATOM 799 C C . PRO A 1 105 ? -9.524 10.905 5.163 1.00 84.38 105 PRO A C 1
ATOM 801 O O . PRO A 1 105 ? -9.770 11.631 4.205 1.00 84.38 105 PRO A O 1
ATOM 804 N N . PHE A 1 106 ? -10.015 11.161 6.379 1.00 84.44 106 PHE A N 1
ATOM 805 C CA . PHE A 1 106 ? -10.764 12.386 6.698 1.00 84.44 106 PHE A CA 1
ATOM 806 C C . PHE A 1 106 ? -9.839 13.529 7.136 1.00 84.44 106 PHE A C 1
ATOM 808 O O . PHE A 1 106 ? -10.171 14.701 6.975 1.00 84.44 106 PHE A O 1
ATOM 815 N N . THR A 1 107 ? -8.665 13.198 7.680 1.00 87.62 107 THR A N 1
ATOM 816 C CA . THR A 1 107 ? -7.647 14.169 8.097 1.00 87.62 107 THR A CA 1
ATOM 817 C C . THR A 1 107 ? -6.269 13.788 7.566 1.00 87.62 107 THR A C 1
ATOM 819 O O . THR A 1 107 ? -5.987 12.620 7.293 1.00 87.62 107 THR A O 1
ATOM 822 N N . GLU A 1 108 ? -5.373 14.769 7.474 1.00 85.12 108 GLU A N 1
ATOM 823 C CA . GLU A 1 108 ? -3.968 14.539 7.113 1.00 85.12 108 GLU A CA 1
ATOM 824 C C . GLU A 1 108 ? -3.276 13.579 8.092 1.00 85.12 108 GLU A C 1
ATOM 826 O O . GLU A 1 108 ? -2.489 12.725 7.691 1.00 85.12 108 GLU A O 1
ATOM 831 N N . GLN A 1 109 ? -3.639 13.646 9.375 1.00 86.00 109 GLN A N 1
ATOM 832 C CA . GLN A 1 109 ? -3.131 12.720 10.381 1.00 86.00 109 GLN A CA 1
ATOM 833 C C . GLN A 1 109 ? -3.565 11.274 10.097 1.00 86.00 109 GLN A C 1
ATOM 835 O O . GLN A 1 109 ? -2.758 10.361 10.252 1.00 86.00 109 GLN A O 1
ATOM 840 N N . GLU A 1 110 ? -4.804 11.042 9.645 1.00 85.12 110 GLU A N 1
ATOM 841 C CA . GLU A 1 110 ? -5.237 9.704 9.220 1.00 85.12 110 GLU A CA 1
ATOM 842 C C . GLU A 1 110 ? -4.437 9.215 8.009 1.00 85.12 110 GLU A C 1
ATOM 844 O O . GLU A 1 110 ? -3.988 8.069 8.003 1.00 85.12 110 GLU A O 1
ATOM 849 N N . ALA A 1 111 ? -4.198 10.085 7.023 1.00 87.62 111 ALA A N 1
ATOM 850 C CA . ALA A 1 111 ? -3.389 9.756 5.849 1.00 87.62 111 ALA A CA 1
ATOM 851 C C . ALA A 1 111 ? -1.951 9.364 6.236 1.00 87.62 111 ALA A C 1
ATOM 853 O O . ALA A 1 111 ? -1.418 8.367 5.741 1.00 87.62 111 ALA A O 1
ATOM 854 N N . ALA A 1 112 ? -1.342 10.109 7.164 1.00 87.06 112 ALA A N 1
ATOM 855 C CA . ALA A 1 112 ? -0.004 9.828 7.674 1.00 87.06 112 ALA A CA 1
ATOM 856 C C . ALA A 1 112 ? 0.059 8.477 8.401 1.00 87.06 112 ALA A C 1
ATOM 858 O O . ALA A 1 112 ? 0.974 7.692 8.165 1.00 87.06 112 ALA A O 1
ATOM 859 N N . VAL A 1 113 ? -0.939 8.168 9.237 1.00 88.25 113 VAL A N 1
ATOM 860 C CA . VAL A 1 113 ? -0.999 6.897 9.976 1.00 88.25 113 VAL A CA 1
ATOM 861 C C . VAL A 1 113 ? -1.190 5.706 9.033 1.00 88.25 113 VAL A C 1
ATOM 863 O O . VAL A 1 113 ? -0.553 4.673 9.233 1.00 88.25 113 VAL A O 1
ATOM 866 N N . VAL A 1 114 ? -2.025 5.831 7.996 1.00 87.19 114 VAL A N 1
ATOM 867 C CA . VAL A 1 114 ? -2.192 4.772 6.983 1.00 87.19 114 VAL A CA 1
ATOM 868 C C . VAL A 1 114 ? -0.915 4.589 6.164 1.00 87.19 114 VAL A C 1
ATOM 870 O O . VAL A 1 114 ? -0.509 3.453 5.927 1.00 87.19 114 VAL A O 1
ATOM 873 N N . SER A 1 115 ? -0.252 5.681 5.778 1.00 86.12 115 SER A N 1
ATOM 874 C CA . SER A 1 115 ? 1.007 5.629 5.024 1.00 86.12 115 SER A CA 1
ATOM 875 C C . SER A 1 115 ? 2.126 4.966 5.830 1.00 86.12 115 SER A C 1
ATOM 877 O O . SER A 1 115 ? 2.819 4.088 5.320 1.00 86.12 115 SER A O 1
ATOM 879 N N . ASP A 1 116 ? 2.265 5.324 7.108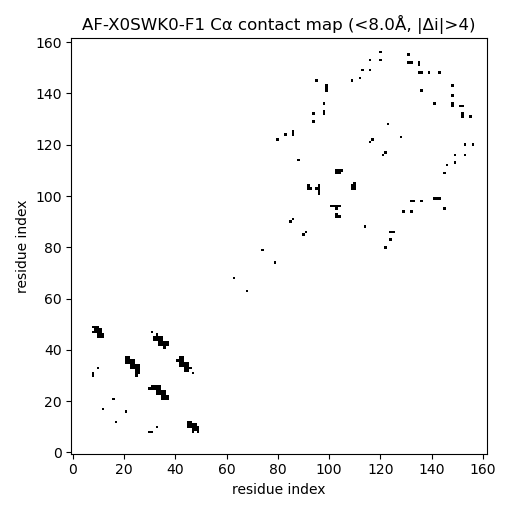 1.00 87.31 116 ASP A N 1
ATOM 880 C CA . ASP A 1 116 ? 3.230 4.705 8.019 1.00 87.31 116 ASP A CA 1
ATOM 881 C C . ASP A 1 116 ? 2.907 3.224 8.286 1.00 87.31 116 ASP A C 1
ATOM 883 O O . ASP A 1 116 ? 3.795 2.371 8.292 1.00 87.31 116 ASP A O 1
ATOM 887 N N . TRP A 1 117 ? 1.626 2.882 8.453 1.00 87.25 117 TRP A N 1
ATOM 888 C CA . TRP A 1 117 ? 1.194 1.489 8.573 1.00 87.25 117 TRP A CA 1
ATOM 889 C C . TRP A 1 117 ? 1.531 0.672 7.317 1.00 87.25 117 TRP A C 1
ATOM 891 O O . TRP A 1 117 ? 2.077 -0.428 7.441 1.00 87.25 117 TRP A O 1
ATOM 901 N N . LEU A 1 118 ? 1.262 1.211 6.124 1.00 84.88 118 LEU A N 1
ATOM 902 C CA . LEU A 1 118 ? 1.561 0.556 4.851 1.00 84.88 118 LEU A CA 1
ATOM 903 C C . LEU A 1 118 ? 3.069 0.370 4.657 1.00 84.88 118 LEU A C 1
ATOM 905 O O . LEU A 1 118 ? 3.494 -0.706 4.250 1.00 84.88 118 LEU A O 1
ATOM 909 N N . GLY A 1 119 ? 3.880 1.373 5.005 1.00 80.81 119 GLY A N 1
ATOM 910 C CA . GLY A 1 119 ? 5.339 1.263 4.962 1.00 80.81 119 GLY A CA 1
ATOM 911 C C . GLY A 1 119 ? 5.893 0.189 5.905 1.00 80.81 119 GLY A C 1
ATOM 912 O O . GLY A 1 119 ? 6.899 -0.441 5.592 1.00 80.81 119 GLY A O 1
ATOM 913 N N . ARG A 1 120 ? 5.227 -0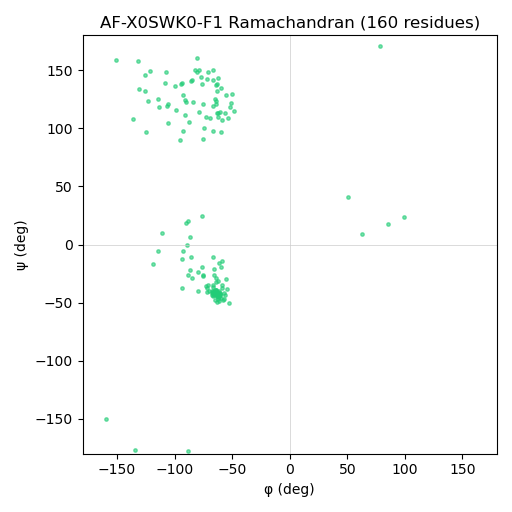.058 7.042 1.00 82.81 120 ARG A N 1
ATOM 914 C CA . ARG A 1 120 ? 5.637 -1.083 8.017 1.00 82.81 120 ARG A CA 1
ATOM 915 C C . ARG A 1 120 ? 5.127 -2.490 7.709 1.00 82.81 120 ARG A C 1
ATOM 917 O O . ARG A 1 120 ? 5.752 -3.449 8.152 1.00 82.81 120 ARG A O 1
ATOM 924 N N . CYS A 1 121 ? 3.980 -2.620 7.042 1.00 78.50 121 CYS A N 1
ATOM 925 C CA . CYS A 1 121 ? 3.282 -3.904 6.899 1.00 78.50 121 CYS A CA 1
ATOM 926 C C . CYS A 1 121 ? 3.113 -4.383 5.448 1.00 78.50 121 CYS A C 1
ATOM 928 O O . CYS A 1 121 ? 2.781 -5.550 5.259 1.00 78.50 121 CYS A O 1
ATOM 930 N N . GLY A 1 122 ? 3.278 -3.509 4.453 1.00 72.00 122 GLY A N 1
ATOM 931 C CA . GLY A 1 122 ? 3.111 -3.829 3.034 1.00 72.00 122 GLY A CA 1
ATOM 932 C C . GLY A 1 122 ? 4.385 -4.358 2.359 1.00 72.00 122 GLY A C 1
ATOM 933 O O . GLY A 1 122 ? 5.425 -4.476 3.011 1.00 72.00 122 GLY A O 1
ATOM 934 N N . PRO A 1 123 ? 4.334 -4.637 1.040 1.00 73.38 123 PRO A N 1
ATOM 935 C CA . PRO A 1 123 ? 3.183 -4.504 0.134 1.00 73.38 123 PRO A CA 1
ATOM 936 C C . PRO A 1 123 ? 2.172 -5.656 0.259 1.00 73.38 123 PRO A C 1
ATOM 938 O O . PRO A 1 123 ? 2.536 -6.788 0.565 1.00 73.38 123 PRO A O 1
ATOM 941 N N . PHE A 1 124 ? 0.895 -5.368 -0.002 1.00 78.50 124 PHE A N 1
ATOM 942 C CA . PHE A 1 124 ? -0.196 -6.346 0.067 1.00 78.50 124 PHE A CA 1
ATOM 943 C C . PHE A 1 124 ? -0.698 -6.732 -1.324 1.00 78.50 124 PHE A C 1
ATOM 945 O O . PHE A 1 124 ? -0.717 -5.903 -2.232 1.00 78.50 124 PHE A O 1
ATOM 952 N N . ALA A 1 125 ? -1.167 -7.972 -1.467 1.00 80.44 125 ALA A N 1
ATOM 953 C CA . ALA A 1 125 ? -2.012 -8.351 -2.594 1.00 80.44 125 ALA A CA 1
ATOM 954 C C . ALA A 1 125 ? -3.454 -7.838 -2.366 1.00 80.44 125 ALA A C 1
ATOM 956 O O . ALA A 1 125 ? -3.913 -7.893 -1.218 1.00 80.44 125 ALA A O 1
ATOM 957 N N . PRO A 1 126 ? -4.181 -7.399 -3.415 1.00 81.75 126 PRO A N 1
ATOM 958 C CA . PRO A 1 126 ? -5.547 -6.879 -3.293 1.00 81.75 126 PRO A CA 1
ATOM 959 C C . PRO A 1 126 ? -6.495 -7.822 -2.545 1.00 81.75 126 PRO A C 1
ATOM 961 O O . PRO A 1 126 ? -7.125 -7.431 -1.563 1.00 81.75 126 PRO A O 1
ATOM 964 N N . ASP A 1 127 ? -6.518 -9.094 -2.950 1.00 83.25 127 ASP A N 1
ATOM 965 C CA . ASP A 1 127 ? -7.409 -10.104 -2.371 1.00 83.25 127 ASP A CA 1
ATOM 966 C C . ASP A 1 127 ? -7.077 -10.382 -0.899 1.00 83.25 127 ASP A C 1
ATOM 968 O O . ASP A 1 127 ? -7.967 -10.518 -0.058 1.00 83.25 127 ASP A O 1
ATOM 972 N N . ALA A 1 128 ? -5.782 -10.421 -0.569 1.00 84.12 128 ALA A N 1
ATOM 973 C CA . ALA A 1 128 ? -5.313 -10.652 0.794 1.00 84.12 128 ALA A CA 1
ATOM 974 C C . ALA A 1 128 ? -5.668 -9.480 1.720 1.00 84.12 128 ALA A C 1
ATOM 976 O O . ALA A 1 128 ? -6.066 -9.697 2.865 1.00 84.12 128 ALA A O 1
ATOM 977 N N . PHE A 1 129 ? -5.553 -8.246 1.221 1.00 87.75 129 PHE A N 1
ATOM 978 C CA . PHE A 1 129 ? -5.968 -7.053 1.950 1.00 87.75 129 PHE A CA 1
ATOM 979 C C . PHE A 1 129 ? -7.474 -7.066 2.218 1.00 87.75 129 PHE A C 1
ATOM 981 O O . PHE A 1 129 ? -7.878 -6.899 3.368 1.00 87.75 129 PHE A O 1
ATOM 988 N N . GLN A 1 130 ? -8.292 -7.320 1.193 1.00 86.25 130 GLN A N 1
ATOM 989 C CA . GLN A 1 130 ? -9.746 -7.316 1.337 1.00 86.25 130 GLN A CA 1
ATOM 990 C C . GLN A 1 130 ? -10.219 -8.394 2.321 1.00 86.25 130 GLN A C 1
ATOM 992 O O . GLN A 1 130 ? -10.983 -8.101 3.239 1.00 86.25 130 GLN A O 1
ATOM 997 N N . ALA A 1 131 ? -9.690 -9.617 2.214 1.00 86.31 131 ALA A N 1
ATOM 998 C CA . ALA A 1 131 ? -10.027 -10.704 3.132 1.00 86.31 131 ALA A CA 1
ATOM 999 C C . ALA A 1 131 ? -9.623 -10.396 4.587 1.00 86.31 131 ALA A C 1
ATOM 1001 O O . ALA A 1 131 ? -10.372 -10.682 5.529 1.00 86.31 131 ALA A O 1
ATOM 1002 N N . ALA A 1 132 ? -8.446 -9.793 4.791 1.00 87.75 132 ALA A N 1
ATOM 1003 C CA . ALA A 1 132 ? -7.994 -9.375 6.115 1.00 87.75 132 ALA A CA 1
ATOM 1004 C C . ALA A 1 132 ? -8.881 -8.260 6.684 1.00 87.75 132 ALA A C 1
ATOM 1006 O O . ALA A 1 132 ? -9.261 -8.313 7.856 1.00 87.75 132 ALA A O 1
ATOM 1007 N N . LEU A 1 133 ? -9.246 -7.283 5.854 1.00 88.50 133 LEU A N 1
ATOM 1008 C CA . LEU A 1 133 ? -10.120 -6.181 6.228 1.00 88.50 133 LEU A CA 1
ATOM 1009 C C . LEU A 1 133 ? -11.506 -6.692 6.648 1.00 88.50 133 LEU A C 1
ATOM 1011 O O . LEU A 1 133 ? -11.964 -6.359 7.743 1.00 88.50 133 LEU A O 1
ATOM 1015 N N . ASP A 1 134 ? -12.120 -7.573 5.859 1.00 87.50 134 ASP A N 1
ATOM 1016 C CA . ASP A 1 134 ? -13.417 -8.184 6.173 1.00 87.50 134 ASP A CA 1
ATOM 1017 C C . ASP A 1 134 ? -13.365 -8.979 7.485 1.00 87.50 134 ASP A C 1
ATOM 1019 O O . ASP A 1 134 ? -14.239 -8.841 8.347 1.00 87.50 134 ASP A O 1
ATOM 1023 N N . THR A 1 135 ? -12.290 -9.746 7.695 1.00 87.25 135 THR A N 1
ATOM 1024 C CA . THR A 1 135 ? -12.065 -10.503 8.937 1.00 87.25 135 THR A CA 1
ATOM 1025 C C . THR A 1 135 ? -11.969 -9.576 10.149 1.00 87.25 135 THR A C 1
ATOM 1027 O O . THR A 1 135 ? -12.568 -9.836 11.198 1.00 87.25 135 THR A O 1
ATOM 1030 N N . VAL A 1 136 ? -11.228 -8.472 10.025 1.00 88.69 136 VAL A N 1
ATOM 1031 C CA . VAL A 1 136 ? -11.053 -7.492 11.103 1.00 88.69 136 VAL A CA 1
ATOM 1032 C C . VAL A 1 136 ? -12.354 -6.765 11.412 1.00 88.69 136 VAL A C 1
ATOM 1034 O O . VAL A 1 136 ? -12.693 -6.622 12.587 1.00 88.69 136 VAL A O 1
ATOM 1037 N N . ILE A 1 137 ? -13.109 -6.350 10.396 1.00 87.25 137 ILE A N 1
ATOM 1038 C CA . ILE A 1 137 ? -14.405 -5.683 10.577 1.00 87.25 137 ILE A CA 1
ATOM 1039 C C . ILE A 1 137 ? -15.398 -6.625 11.250 1.00 87.25 137 ILE A C 1
ATOM 1041 O O . ILE A 1 137 ? -16.072 -6.226 12.203 1.00 87.25 137 ILE A O 1
ATOM 1045 N N . HIS A 1 138 ? -15.459 -7.883 10.806 1.00 85.81 138 HIS A N 1
ATOM 1046 C CA . HIS A 1 138 ? -16.336 -8.884 11.404 1.00 85.81 138 HIS A CA 1
ATOM 1047 C C . HIS A 1 138 ? -15.984 -9.134 12.877 1.00 85.81 138 HIS A C 1
ATOM 1049 O O . HIS A 1 138 ? -16.872 -9.222 13.723 1.00 85.81 138 HIS A O 1
ATOM 1055 N N . ARG A 1 139 ? -14.686 -9.170 13.208 1.00 86.00 139 ARG A N 1
ATOM 1056 C CA . ARG A 1 139 ? -14.197 -9.377 14.578 1.00 86.00 139 ARG A CA 1
ATOM 1057 C C . ARG A 1 139 ? -14.410 -8.169 15.497 1.00 86.00 139 ARG A C 1
ATOM 1059 O O . ARG A 1 139 ? -14.715 -8.350 16.673 1.00 86.00 139 ARG A O 1
ATOM 1066 N N . LEU A 1 140 ? -14.187 -6.950 15.007 1.00 83.50 140 LEU A N 1
ATOM 1067 C CA . LEU A 1 140 ? -14.220 -5.722 15.815 1.00 83.50 140 LEU A CA 1
ATOM 1068 C C . LEU A 1 140 ? -15.621 -5.102 15.949 1.00 83.50 140 LEU A C 1
ATOM 1070 O O . LEU A 1 140 ? -15.870 -4.341 16.896 1.00 83.50 140 LEU A O 1
ATOM 1074 N N . GLY A 1 141 ? -16.521 -5.417 15.014 1.00 76.00 141 GLY A N 1
ATOM 1075 C CA . GLY A 1 141 ? -17.847 -4.814 14.905 1.00 76.00 141 GLY A CA 1
ATOM 1076 C C . GLY A 1 141 ? -17.834 -3.419 14.262 1.00 76.00 141 GLY A C 1
ATOM 1077 O O . GLY A 1 141 ? -16.788 -2.813 14.030 1.00 76.00 141 GLY A O 1
ATOM 1078 N N . LYS A 1 142 ? -19.029 -2.896 13.958 1.00 75.00 142 LYS A N 1
ATOM 1079 C CA . LYS A 1 142 ? -19.216 -1.606 13.266 1.00 75.00 142 LYS A CA 1
ATOM 1080 C C . LYS A 1 142 ? -18.848 -0.407 14.157 1.00 75.00 142 LYS A C 1
ATOM 1082 O O . LYS A 1 142 ? -19.060 -0.441 15.366 1.00 75.00 142 LYS A O 1
ATOM 1087 N N . GLY A 1 143 ? -18.358 0.676 13.544 1.00 73.00 143 GLY A N 1
ATOM 1088 C CA . GLY A 1 143 ? -18.152 1.976 14.206 1.00 73.00 143 GLY A CA 1
ATOM 1089 C C . GLY A 1 143 ? -16.827 2.144 14.959 1.00 73.00 143 GLY A C 1
ATOM 1090 O O . GLY A 1 143 ? -16.710 3.032 15.801 1.00 73.00 143 GLY A O 1
ATOM 1091 N N . ARG A 1 144 ? -15.823 1.299 14.694 1.00 81.56 144 ARG A N 1
ATOM 1092 C CA . ARG A 1 144 ? -14.496 1.439 15.311 1.00 81.56 144 ARG A CA 1
ATOM 1093 C C . ARG A 1 144 ? -13.638 2.493 14.602 1.00 81.56 144 ARG A C 1
ATOM 1095 O O . ARG A 1 144 ? -13.755 2.661 13.389 1.00 81.56 144 ARG A O 1
ATOM 1102 N N . PRO A 1 145 ? -12.756 3.194 15.337 1.00 84.75 145 PRO A N 1
ATOM 1103 C CA . PRO A 1 145 ? -11.833 4.147 14.738 1.00 84.75 145 PRO A CA 1
ATOM 1104 C C . PRO A 1 145 ? -10.807 3.435 13.846 1.00 84.75 145 PRO A C 1
ATOM 1106 O O . PRO A 1 145 ? -10.393 2.307 14.127 1.00 84.75 145 PRO A O 1
ATOM 1109 N N . LEU A 1 146 ? -10.346 4.134 12.805 1.00 85.12 146 LEU A N 1
ATOM 1110 C CA . LEU A 1 146 ? -9.389 3.617 11.819 1.00 85.12 146 LEU A CA 1
ATOM 1111 C C . LEU A 1 146 ? -8.106 3.082 12.477 1.00 85.12 146 LEU A C 1
ATOM 1113 O O . LEU A 1 146 ? -7.606 2.032 12.091 1.00 85.12 146 LEU A O 1
ATOM 1117 N N . SER A 1 147 ? -7.619 3.740 13.531 1.00 85.50 147 SER A N 1
ATOM 1118 C CA . SER A 1 147 ? -6.434 3.309 14.282 1.00 85.50 147 SER A CA 1
ATOM 1119 C C . SER A 1 147 ? -6.567 1.909 14.894 1.00 85.50 147 SER A C 1
ATOM 1121 O O . SER A 1 147 ? -5.600 1.151 14.890 1.00 85.50 147 SER A O 1
ATOM 1123 N N . GLN A 1 148 ? -7.756 1.534 15.380 1.00 85.25 148 GLN A N 1
ATOM 1124 C CA . GLN A 1 148 ? -8.005 0.194 15.925 1.00 85.25 148 GLN A CA 1
ATOM 1125 C C . GLN A 1 148 ? -8.053 -0.866 14.824 1.00 85.25 148 GLN A C 1
ATOM 1127 O O . GLN A 1 148 ? -7.544 -1.968 15.019 1.00 85.25 148 GLN A O 1
ATOM 1132 N N . ILE A 1 149 ? -8.613 -0.524 13.661 1.00 86.50 149 ILE A N 1
ATOM 1133 C CA . ILE A 1 149 ? -8.635 -1.408 12.490 1.00 86.50 149 ILE A CA 1
ATOM 1134 C C . ILE A 1 149 ? -7.206 -1.649 11.996 1.00 86.50 149 ILE A C 1
ATOM 1136 O O . ILE A 1 149 ? -6.802 -2.799 11.839 1.00 86.50 149 ILE A O 1
ATOM 1140 N N . LEU A 1 150 ? -6.406 -0.590 11.844 1.00 87.94 150 LEU A N 1
ATOM 1141 C CA . LEU A 1 150 ? -4.999 -0.689 11.443 1.00 87.94 150 LEU A CA 1
ATOM 1142 C C . LEU A 1 150 ? -4.172 -1.509 12.441 1.00 87.94 150 LEU A C 1
ATOM 1144 O O . LEU A 1 150 ? -3.373 -2.349 12.032 1.00 87.94 150 LEU A O 1
ATOM 1148 N N . ALA A 1 151 ? -4.387 -1.318 13.747 1.00 86.81 151 ALA A N 1
ATOM 1149 C CA . ALA A 1 151 ? -3.716 -2.104 14.780 1.00 86.81 151 ALA A CA 1
ATOM 1150 C C . ALA A 1 151 ? -4.089 -3.595 14.709 1.00 86.81 151 ALA A C 1
ATOM 1152 O O . ALA A 1 151 ? -3.215 -4.455 14.823 1.00 86.81 151 ALA A O 1
ATOM 1153 N N . ALA A 1 152 ? -5.366 -3.911 14.482 1.00 85.88 152 ALA A N 1
ATOM 1154 C CA . ALA A 1 152 ? -5.829 -5.287 14.333 1.00 85.88 152 ALA A CA 1
ATOM 1155 C C . ALA A 1 152 ? -5.286 -5.946 13.057 1.00 85.88 152 ALA A C 1
ATOM 1157 O O . ALA A 1 152 ? -4.830 -7.087 13.108 1.00 85.88 152 ALA A O 1
ATOM 1158 N N . MET A 1 153 ? -5.253 -5.222 11.936 1.00 85.69 153 MET A N 1
ATOM 1159 C CA . MET A 1 153 ? -4.633 -5.715 10.705 1.00 85.69 153 MET A CA 1
ATOM 1160 C C . MET A 1 153 ? -3.122 -5.921 10.865 1.00 85.69 153 MET A C 1
ATOM 1162 O O . MET A 1 153 ? -2.601 -6.946 10.437 1.00 85.69 153 MET A O 1
ATOM 1166 N N . ALA A 1 154 ? -2.418 -5.014 11.551 1.00 85.62 154 ALA A N 1
ATOM 1167 C CA . ALA A 1 154 ? -0.996 -5.182 11.861 1.00 85.62 154 ALA A CA 1
ATOM 1168 C C . ALA A 1 154 ? -0.719 -6.382 12.791 1.00 85.62 154 ALA A C 1
ATOM 1170 O O . ALA A 1 154 ? 0.357 -6.978 12.748 1.00 85.62 154 ALA A O 1
ATOM 1171 N N . ALA A 1 155 ? -1.674 -6.753 13.649 1.00 83.50 155 ALA A N 1
ATOM 1172 C CA . ALA A 1 155 ? -1.571 -7.962 14.462 1.00 83.50 155 ALA A CA 1
ATOM 1173 C C . ALA A 1 155 ? -1.755 -9.237 13.620 1.00 83.50 155 ALA A C 1
ATOM 1175 O O . ALA A 1 155 ? -1.073 -10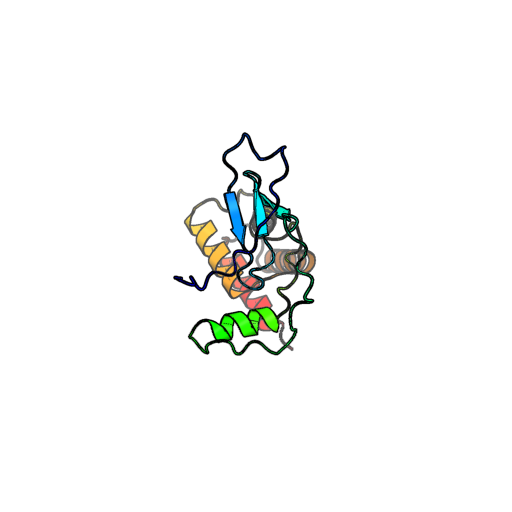.230 13.870 1.00 83.50 155 ALA A O 1
ATOM 1176 N N . LEU A 1 156 ? -2.628 -9.207 12.605 1.00 80.19 156 LEU A N 1
ATOM 1177 C CA . LEU A 1 156 ? -2.815 -10.327 11.677 1.00 80.19 156 LEU A CA 1
ATOM 1178 C C . LEU A 1 156 ? -1.579 -10.567 10.806 1.00 80.19 156 LEU A C 1
ATOM 1180 O O . LEU A 1 156 ? -1.166 -11.712 10.649 1.00 80.19 156 LEU A O 1
ATOM 1184 N N . THR A 1 157 ? -0.940 -9.507 10.306 1.00 73.56 157 THR A N 1
ATOM 1185 C CA . THR A 1 157 ? 0.276 -9.635 9.485 1.00 73.56 157 THR A CA 1
ATOM 1186 C C . THR A 1 157 ? 1.461 -10.187 10.279 1.00 73.56 157 THR A C 1
ATOM 1188 O O . THR A 1 157 ? 2.232 -10.982 9.753 1.00 73.56 157 THR A O 1
ATOM 1191 N N . LYS A 1 158 ? 1.581 -9.847 11.570 1.00 66.75 158 LYS A N 1
ATOM 1192 C CA . LYS A 1 158 ? 2.606 -10.420 12.465 1.00 66.75 158 LYS A CA 1
ATOM 1193 C C . LYS A 1 158 ? 2.307 -11.854 12.912 1.00 66.75 158 LYS A C 1
ATOM 1195 O O . LYS A 1 158 ? 3.235 -12.587 13.237 1.00 66.75 158 LYS A O 1
ATOM 1200 N N . GLY A 1 159 ? 1.035 -12.250 12.955 1.00 57.09 159 GLY A N 1
ATOM 1201 C CA . GLY A 1 159 ? 0.606 -13.597 13.346 1.00 57.09 159 GLY 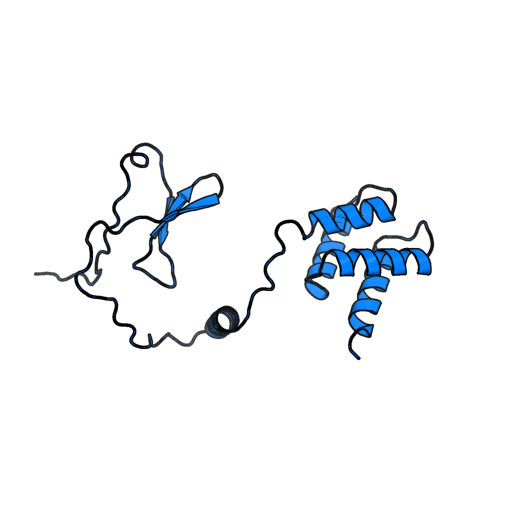A CA 1
ATOM 1202 C C . GLY A 1 159 ? 0.608 -14.629 12.211 1.00 57.09 159 GLY A C 1
ATOM 1203 O O . GLY A 1 159 ? 0.448 -15.813 12.491 1.00 57.09 159 GLY A O 1
ATOM 1204 N N . GLY A 1 160 ? 0.780 -14.196 10.957 1.00 47.56 160 GLY A N 1
ATOM 1205 C CA . GLY A 1 160 ? 0.693 -15.031 9.750 1.00 47.56 160 GLY A CA 1
ATOM 1206 C C . GLY A 1 160 ? 1.979 -15.752 9.329 1.00 47.56 160 GLY A C 1
ATOM 1207 O O . GLY A 1 160 ? 1.992 -16.366 8.269 1.00 47.56 160 GLY A O 1
ATOM 1208 N N . VAL A 1 161 ? 3.052 -15.693 10.125 1.00 39.19 161 VAL A N 1
ATOM 1209 C CA . VAL A 1 161 ? 4.256 -16.511 9.903 1.00 39.19 161 VAL A CA 1
ATOM 1210 C C . VAL A 1 161 ? 4.159 -17.766 10.767 1.00 39.19 161 VAL A C 1
ATOM 1212 O O . VAL A 1 161 ? 4.586 -17.773 11.924 1.00 39.19 161 VAL A O 1
ATOM 1215 N N . LYS A 1 162 ? 3.567 -18.821 10.208 1.00 30.55 162 LYS A N 1
ATOM 1216 C CA . LYS A 1 162 ? 3.762 -20.201 10.651 1.00 30.55 162 LYS A CA 1
ATOM 1217 C C . LYS A 1 162 ? 3.553 -21.167 9.500 1.00 30.55 162 LYS A C 1
ATOM 1219 O O . LYS A 1 162 ? 2.543 -20.995 8.787 1.00 30.55 162 LYS A O 1
#

Foldseek 3Di:
DDDDPDPDFAFDDDPVPPPDPWDKDADPVDNNWIWTQDPVRDTHTTHTPDDPPDDPPPPPDPDDDDPCVVVVVCVVVDDPPPPPVPDDDVVLQVLVCVLQVHGPPPDPVRSVVVVVLCVVQDDDDPVRSNVLLVVLCVVVDHDDDPVSSSVSSSVVSVVPDD

Radius of gyration: 24.36 Å; Cα contacts (8 Å, |Δi|>4): 114; chains: 1; bounding box: 66×43×52 Å

Organism: NCBI:txid412755

Sequence (162 aa):
GLNSPFDKTLFRVLKQYLAPKVRVTIDPEDPHTAFIKHTNSTLTPLPLAVTPTQTPDKSPRVEPVGPLTPLLDAYRGCSLPQASAGFGLPEIYEGFACALNRPVPFTEQEAAVVSDWLGRCGPFAPDAFQAALDTVIHRLGKGRPLSQILAAMAALTKGGVK

Solvent-accessible surface area (backbone atoms only — not comparable to full-atom values): 10457 Å² total; per-residue (Å²): 138,87,86,73,90,69,84,76,79,50,63,43,78,56,77,90,57,72,81,56,95,70,48,74,46,64,41,89,89,43,79,88,43,37,29,39,48,45,96,85,75,46,75,46,78,44,53,62,60,58,82,71,93,62,77,79,79,85,63,85,76,86,70,83,88,50,95,59,44,65,58,50,50,45,59,77,72,42,81,70,74,73,74,53,91,88,64,51,71,70,53,54,27,49,54,51,14,65,74,68,73,42,78,44,64,79,45,72,68,50,45,52,53,52,51,54,47,44,72,75,71,50,90,73,55,72,68,60,49,52,55,50,49,53,52,48,44,69,73,71,45,89,90,68,59,66,69,58,53,53,52,52,50,54,49,50,66,69,65,65,79,124

Mean predicted aligned error: 18.41 Å